Protein AF-A0A438JBM8-F1 (afdb_monomer_lite)

Foldseek 3Di:
DDDDDDDDDDDDDDDDDDDDDDDDPPPDPPPPPDPDDDDDDQPDPDPAADDLPCLVVLVVVLVVSCVVVVNVCQQVVVDDQDDQAPDPVRPHGDPVNVVVLVSFVVLVVVNVVRYDPVLVVQQPPDDGNNSSSVSSCCVRVVVVVVVVVVVPD

Structure (mmCIF, N/CA/C/O backbone):
data_AF-A0A438JBM8-F1
#
_entry.id   AF-A0A438JBM8-F1
#
loop_
_atom_site.group_PDB
_atom_site.id
_atom_site.type_symbol
_atom_site.label_atom_id
_atom_site.label_alt_id
_atom_site.label_comp_id
_atom_site.label_asym_id
_atom_site.label_entity_id
_atom_site.label_seq_id
_atom_site.pdbx_PDB_ins_code
_atom_site.Cartn_x
_atom_site.Cartn_y
_atom_site.Cartn_z
_atom_site.occupancy
_atom_site.B_iso_or_equiv
_atom_site.auth_seq_id
_atom_site.auth_comp_id
_atom_site.auth_asym_id
_atom_site.auth_atom_id
_atom_site.pdbx_PDB_model_num
ATOM 1 N N . MET A 1 1 ? 48.676 5.335 -90.643 1.00 38.16 1 MET A N 1
ATOM 2 C CA . MET A 1 1 ? 49.531 4.993 -89.487 1.00 38.16 1 MET A CA 1
ATOM 3 C C . MET A 1 1 ? 49.324 6.048 -88.421 1.00 38.16 1 MET A C 1
ATOM 5 O O . MET A 1 1 ? 49.230 7.220 -88.756 1.00 38.16 1 MET A O 1
ATOM 9 N N . ALA A 1 2 ? 49.139 5.588 -87.190 1.00 31.61 2 ALA A N 1
ATOM 10 C CA . ALA A 1 2 ? 48.822 6.372 -86.006 1.00 31.61 2 ALA A CA 1
ATOM 11 C C . ALA A 1 2 ? 50.000 7.246 -85.534 1.00 31.61 2 ALA A C 1
ATOM 13 O O . ALA A 1 2 ? 51.147 6.883 -85.776 1.00 31.61 2 ALA A O 1
ATOM 14 N N . SER A 1 3 ? 49.707 8.337 -84.813 1.00 33.50 3 SER A N 1
ATOM 15 C CA . SER A 1 3 ? 50.051 8.418 -83.381 1.00 33.50 3 SER A CA 1
ATOM 16 C C . SER A 1 3 ? 49.435 9.638 -82.674 1.00 33.50 3 SER A C 1
ATOM 18 O O . SER A 1 3 ? 49.688 10.782 -83.036 1.00 33.50 3 SER A O 1
ATOM 20 N N . PHE A 1 4 ? 48.637 9.323 -81.646 1.00 33.34 4 PHE A N 1
ATOM 21 C CA . PHE A 1 4 ? 48.339 10.082 -80.417 1.00 33.34 4 PHE A CA 1
ATOM 22 C C . PHE A 1 4 ? 49.662 10.406 -79.650 1.00 33.34 4 PHE A C 1
ATOM 24 O O . PHE A 1 4 ? 50.686 9.819 -79.981 1.00 33.34 4 PHE A O 1
ATOM 31 N N . ASN A 1 5 ? 49.790 11.265 -78.624 1.00 28.28 5 ASN A N 1
ATOM 32 C CA . ASN A 1 5 ? 48.940 11.503 -77.449 1.00 28.28 5 ASN A CA 1
ATOM 33 C C . ASN A 1 5 ? 49.500 12.683 -76.588 1.00 28.28 5 ASN A C 1
ATOM 35 O O . ASN A 1 5 ? 50.710 12.878 -76.611 1.00 28.28 5 ASN A O 1
ATOM 39 N N . GLU A 1 6 ? 48.625 13.378 -75.828 1.00 34.72 6 GLU A N 1
ATOM 40 C CA . GLU A 1 6 ? 48.706 13.773 -74.382 1.00 34.72 6 GLU A CA 1
ATOM 41 C C . GLU A 1 6 ? 50.007 14.362 -73.753 1.00 34.72 6 GLU A C 1
ATOM 43 O O . GLU A 1 6 ? 51.104 13.971 -74.109 1.00 34.72 6 GLU A O 1
ATOM 48 N N . THR A 1 7 ? 50.076 15.231 -72.726 1.00 33.81 7 THR A N 1
ATOM 49 C CA . THR A 1 7 ? 49.191 15.842 -71.698 1.00 33.81 7 THR A CA 1
ATOM 50 C C . THR A 1 7 ? 50.058 16.899 -70.962 1.00 33.81 7 THR A C 1
ATOM 52 O O . THR A 1 7 ? 51.245 16.654 -70.779 1.00 33.81 7 THR A O 1
ATOM 55 N N . SER A 1 8 ? 49.562 18.078 -70.544 1.00 31.97 8 SER A N 1
ATOM 56 C CA . SER A 1 8 ? 49.357 18.388 -69.107 1.00 31.97 8 SER A CA 1
ATOM 57 C C . SER A 1 8 ? 48.589 19.702 -68.843 1.00 31.97 8 SER A C 1
ATOM 59 O O . SER A 1 8 ? 48.976 20.766 -69.317 1.00 31.97 8 SER A O 1
ATOM 61 N N . LYS A 1 9 ? 47.534 19.571 -68.016 1.00 34.38 9 LYS A N 1
ATOM 62 C CA . LYS A 1 9 ? 46.688 20.555 -67.280 1.00 34.38 9 LYS A CA 1
ATOM 63 C C . LYS A 1 9 ? 47.503 21.624 -66.513 1.00 34.38 9 LYS A C 1
ATOM 65 O O . LYS A 1 9 ? 48.663 21.363 -66.232 1.00 34.38 9 LYS A O 1
ATOM 70 N N . SER A 1 10 ? 47.025 22.786 -66.036 1.00 35.84 10 SER A N 1
ATOM 71 C CA . SER A 1 10 ? 45.726 23.390 -65.610 1.00 35.84 10 SER A CA 1
ATOM 72 C C . SER A 1 10 ? 45.956 24.941 -65.478 1.00 35.84 10 SER A C 1
ATOM 74 O O . SER A 1 10 ? 47.095 25.327 -65.745 1.00 35.84 10 SER A O 1
ATOM 76 N N . PRO A 1 11 ? 45.044 25.856 -65.028 1.00 37.91 11 PRO A N 1
ATOM 77 C CA . PRO A 1 11 ? 43.798 25.674 -64.265 1.00 37.91 11 PRO A CA 1
ATOM 78 C C . PRO A 1 11 ? 42.537 26.362 -64.841 1.00 37.91 11 PRO A C 1
ATOM 80 O O . PRO A 1 11 ? 42.592 27.259 -65.678 1.00 37.91 11 PRO A O 1
ATOM 83 N N . SER A 1 12 ? 41.377 25.901 -64.366 1.00 33.25 12 SER A N 1
ATOM 84 C CA . SER A 1 12 ? 40.037 26.258 -64.845 1.00 33.25 12 SER A CA 1
ATOM 85 C C . SER A 1 12 ? 39.408 27.426 -64.080 1.00 33.25 12 SER A C 1
ATOM 87 O O . SER A 1 12 ? 39.610 27.593 -62.880 1.00 33.25 12 SER A O 1
ATOM 89 N N . ALA A 1 13 ? 38.623 28.208 -64.821 1.00 34.62 13 ALA A N 1
ATOM 90 C CA . ALA A 1 13 ? 37.932 29.419 -64.409 1.00 34.62 13 ALA A CA 1
ATOM 91 C C . ALA A 1 13 ? 36.792 29.180 -63.404 1.00 34.62 13 ALA A C 1
ATOM 93 O O . ALA A 1 13 ? 36.041 28.210 -63.496 1.00 34.62 13 ALA A O 1
ATOM 94 N N . SER A 1 14 ? 36.628 30.141 -62.495 1.00 35.69 14 SER A N 1
ATOM 95 C CA . SER A 1 14 ? 35.466 30.284 -61.623 1.00 35.69 14 SER A CA 1
ATOM 96 C C . SER A 1 14 ? 34.260 30.771 -62.428 1.00 35.69 14 SER A C 1
ATOM 98 O O . SER A 1 14 ? 34.310 31.819 -63.070 1.00 35.69 14 SER A O 1
ATOM 100 N N . THR A 1 15 ? 33.137 30.066 -62.352 1.00 37.03 15 THR A N 1
ATOM 101 C CA . THR A 1 15 ? 31.822 30.650 -62.638 1.00 37.03 15 THR A CA 1
ATOM 102 C C . THR A 1 15 ? 30.867 30.201 -61.545 1.00 37.03 15 THR A C 1
ATOM 104 O O . THR A 1 15 ? 30.677 29.012 -61.304 1.00 37.03 15 THR A O 1
ATOM 107 N N . VAL A 1 16 ? 30.340 31.195 -60.834 1.00 35.72 16 VAL A N 1
ATOM 108 C CA . VAL A 1 16 ? 29.355 31.071 -59.763 1.00 35.72 16 VAL A CA 1
ATOM 109 C C . VAL A 1 16 ? 28.088 30.450 -60.345 1.00 35.72 16 VAL A C 1
ATOM 111 O O . VAL A 1 16 ? 27.459 31.055 -61.208 1.00 35.72 16 VAL A O 1
ATOM 114 N N . ASN A 1 17 ? 27.713 29.261 -59.870 1.00 37.72 17 ASN A N 1
ATOM 115 C CA . ASN A 1 17 ? 26.400 28.685 -60.135 1.00 37.72 17 ASN A CA 1
ATOM 116 C C . ASN A 1 17 ? 25.571 28.760 -58.849 1.00 37.72 17 ASN A C 1
ATOM 118 O O . ASN A 1 17 ? 25.963 28.230 -57.808 1.00 37.72 17 ASN A O 1
ATOM 122 N N . VAL A 1 18 ? 24.458 29.484 -58.915 1.00 45.16 18 VAL A N 1
ATOM 123 C CA . VAL A 1 18 ? 23.532 29.696 -57.801 1.00 45.16 18 VAL A CA 1
ATOM 124 C C . VAL A 1 18 ? 22.686 28.432 -57.645 1.00 45.16 18 VAL A C 1
ATOM 126 O O . VAL A 1 18 ? 21.712 28.246 -58.368 1.00 45.16 18 VAL A O 1
ATOM 129 N N . GLN A 1 19 ? 23.052 27.564 -56.697 1.00 40.38 19 GLN A N 1
ATOM 130 C CA . GLN A 1 19 ? 22.214 26.447 -56.255 1.00 40.38 19 GLN A CA 1
ATOM 131 C C . GLN A 1 19 ? 21.771 26.673 -54.799 1.00 40.38 19 GLN A C 1
ATOM 133 O O . GLN A 1 19 ? 22.576 26.798 -53.880 1.00 40.38 19 GLN A O 1
ATOM 138 N N . ASN A 1 20 ? 20.455 26.745 -54.636 1.00 40.97 20 ASN A N 1
ATOM 139 C CA . ASN A 1 20 ? 19.670 26.908 -53.414 1.00 40.97 20 ASN A CA 1
ATOM 140 C C . ASN A 1 20 ? 19.990 25.837 -52.335 1.00 40.97 20 ASN A C 1
ATOM 142 O O . ASN A 1 20 ? 19.908 24.651 -52.662 1.00 40.97 20 ASN A O 1
ATOM 146 N N . PRO A 1 21 ? 20.281 26.172 -51.059 1.00 37.41 21 PRO A N 1
ATOM 147 C CA . PRO A 1 21 ? 20.456 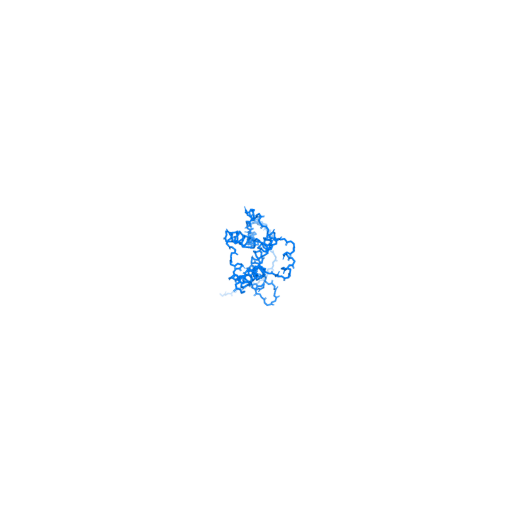25.169 -50.011 1.00 37.41 21 PRO A CA 1
ATOM 148 C C . PRO A 1 21 ? 19.210 25.068 -49.114 1.00 37.41 21 PRO A C 1
ATOM 150 O O . PRO A 1 21 ? 19.143 25.670 -48.048 1.00 37.41 21 PRO A O 1
ATOM 153 N N . LEU A 1 22 ? 18.231 24.251 -49.508 1.00 38.56 22 LEU A N 1
ATOM 154 C CA . LEU A 1 22 ? 17.212 23.724 -48.588 1.00 38.56 22 LEU A CA 1
ATOM 155 C C . LEU A 1 22 ? 17.121 22.209 -48.754 1.00 38.56 22 LEU A C 1
ATOM 157 O O . LEU A 1 22 ? 16.214 21.663 -49.372 1.00 38.56 22 LEU A O 1
ATOM 161 N N . SER A 1 23 ? 18.120 21.519 -48.218 1.00 48.94 23 SER A N 1
ATOM 162 C CA . SER A 1 23 ? 18.066 20.084 -47.932 1.00 48.94 23 SER A CA 1
ATOM 163 C C . SER A 1 23 ? 18.970 19.810 -46.734 1.00 48.94 23 SER A C 1
ATOM 165 O O . SER A 1 23 ? 20.006 19.163 -46.845 1.00 48.94 23 SER A O 1
ATOM 167 N N . GLN A 1 24 ? 18.608 20.375 -45.581 1.00 44.19 24 GLN A N 1
ATOM 168 C CA . GLN A 1 24 ? 19.094 19.864 -44.305 1.00 44.19 24 GLN A CA 1
ATOM 169 C C . GLN A 1 24 ? 18.095 18.812 -43.829 1.00 44.19 24 GLN A C 1
ATOM 171 O O . GLN A 1 24 ? 16.912 19.089 -43.650 1.00 44.19 24 GLN A O 1
ATOM 176 N N . SER A 1 25 ? 18.590 17.583 -43.709 1.00 43.59 25 SER A N 1
ATOM 177 C CA . SER A 1 25 ? 17.907 16.442 -43.112 1.00 43.59 25 SER A CA 1
ATOM 178 C C . SER A 1 25 ? 17.319 16.840 -41.759 1.00 43.59 25 SER A C 1
ATOM 180 O O . SER A 1 25 ? 18.068 17.120 -40.823 1.00 43.59 25 SER A O 1
ATOM 182 N N . ASN A 1 26 ? 15.990 16.854 -41.649 1.00 42.00 26 ASN A N 1
ATOM 183 C CA . ASN A 1 26 ? 15.293 16.957 -40.370 1.00 42.00 26 ASN A CA 1
ATOM 184 C C . ASN A 1 26 ? 15.525 15.665 -39.575 1.00 42.00 26 ASN A C 1
ATOM 186 O O . ASN A 1 26 ? 14.667 14.787 -39.529 1.00 42.00 26 ASN A O 1
ATOM 190 N N . ASN A 1 27 ? 16.686 15.547 -38.931 1.00 49.22 27 ASN A N 1
ATOM 191 C CA . ASN A 1 27 ? 16.883 14.594 -37.846 1.00 49.22 27 ASN A CA 1
ATOM 192 C C . ASN A 1 27 ? 16.209 15.174 -36.600 1.00 49.22 27 ASN A C 1
ATOM 194 O O . ASN A 1 27 ? 16.8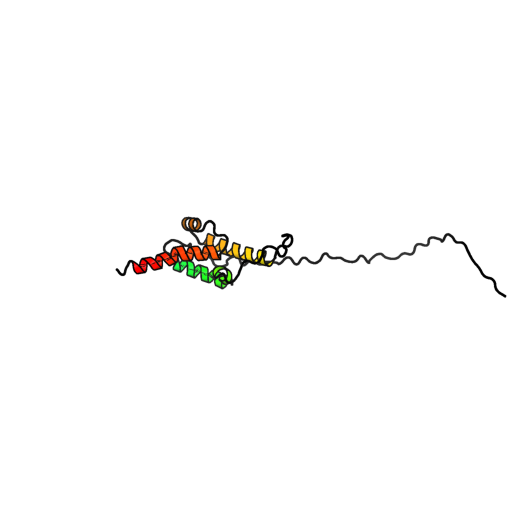62 15.746 -35.728 1.00 49.22 27 ASN A O 1
ATOM 198 N N . LEU A 1 28 ? 14.880 15.062 -36.541 1.00 54.72 28 LEU A N 1
ATOM 199 C CA . LEU A 1 28 ? 14.167 15.164 -35.274 1.00 54.72 28 LEU A CA 1
ATOM 200 C C . LEU A 1 28 ? 14.759 14.091 -34.341 1.00 54.72 28 LEU A C 1
ATOM 202 O O . LEU A 1 28 ? 14.885 12.940 -34.774 1.00 54.72 28 LEU A O 1
ATOM 206 N N . PRO A 1 29 ? 15.151 14.418 -33.094 1.00 62.88 29 PRO A N 1
ATOM 207 C CA . PRO A 1 29 ? 15.475 13.380 -32.123 1.00 62.88 29 PRO A CA 1
ATOM 208 C C . PRO A 1 29 ? 14.275 12.425 -32.020 1.00 62.88 29 PRO A C 1
ATOM 210 O O . PRO A 1 29 ? 13.136 12.880 -32.184 1.00 62.88 29 PRO A O 1
ATOM 213 N N . PRO A 1 30 ? 14.491 11.115 -31.782 1.00 59.41 30 PRO A N 1
ATOM 214 C CA . PRO A 1 30 ? 13.381 10.196 -31.587 1.00 59.41 30 PRO A CA 1
ATOM 215 C C . PRO A 1 30 ? 12.479 10.792 -30.512 1.00 59.41 30 PRO A C 1
ATOM 217 O O . PRO A 1 30 ? 12.961 11.191 -29.451 1.00 59.41 30 PRO A O 1
ATOM 220 N N . LEU A 1 31 ? 11.190 10.919 -30.829 1.00 54.03 31 LEU A N 1
ATOM 221 C CA . LEU A 1 31 ? 10.175 11.369 -29.893 1.00 54.03 31 LEU A CA 1
ATOM 222 C C . LEU A 1 31 ? 10.224 10.412 -28.702 1.00 54.03 31 LEU A C 1
ATOM 224 O O . LEU A 1 31 ? 9.675 9.310 -28.756 1.00 54.03 31 LEU A O 1
ATOM 228 N N . VAL A 1 32 ? 10.938 10.811 -27.649 1.00 57.66 32 VAL A N 1
ATOM 229 C CA . VAL A 1 32 ? 10.931 10.115 -26.371 1.00 57.66 32 VAL A CA 1
ATOM 230 C C . VAL A 1 32 ? 9.500 10.263 -25.897 1.00 57.66 32 VAL A C 1
ATOM 232 O O . VAL A 1 32 ? 9.091 11.327 -25.438 1.00 57.66 32 VAL A O 1
ATOM 235 N N . THR A 1 33 ? 8.698 9.234 -26.149 1.00 55.38 33 THR A N 1
ATOM 236 C CA . THR A 1 33 ? 7.295 9.221 -25.765 1.00 55.38 33 THR A CA 1
ATOM 237 C C . THR A 1 33 ? 7.325 9.035 -24.262 1.00 55.38 33 THR A C 1
ATOM 239 O O . THR A 1 33 ? 7.402 7.915 -23.764 1.00 55.38 33 THR A O 1
ATOM 242 N N . THR A 1 34 ? 7.422 10.141 -23.528 1.00 57.41 34 THR A N 1
ATOM 243 C CA . THR A 1 34 ? 7.328 10.110 -22.078 1.00 57.41 34 THR A CA 1
ATOM 244 C C . THR A 1 34 ? 5.937 9.571 -21.759 1.00 57.41 34 THR A C 1
ATOM 246 O O . THR A 1 34 ? 4.945 10.135 -22.227 1.00 57.41 34 THR A O 1
ATOM 249 N N . PRO A 1 35 ? 5.822 8.446 -21.035 1.00 58.62 35 PRO A N 1
ATOM 250 C CA . PRO A 1 35 ? 4.514 7.935 -20.672 1.00 58.62 35 PRO A CA 1
ATOM 251 C C . PRO A 1 35 ? 3.799 9.000 -19.834 1.00 58.62 35 PRO A C 1
ATOM 253 O O . PRO A 1 35 ? 4.242 9.370 -18.745 1.00 58.62 35 PRO A O 1
ATOM 256 N N . SER A 1 36 ? 2.713 9.543 -20.387 1.00 60.44 36 SER A N 1
ATOM 257 C CA . SER A 1 36 ? 1.823 10.450 -19.673 1.00 60.44 36 SER A CA 1
ATOM 258 C C . SER A 1 36 ? 0.997 9.617 -18.706 1.00 60.44 36 SER A C 1
ATOM 260 O O . SER A 1 36 ? 0.068 8.911 -19.098 1.00 60.44 36 SER A O 1
ATOM 262 N N . PHE A 1 37 ? 1.375 9.652 -17.433 1.00 58.88 37 PHE A N 1
ATOM 263 C CA . PHE A 1 37 ? 0.641 8.967 -16.381 1.00 58.88 37 PHE A CA 1
ATOM 264 C C . PHE A 1 37 ? -0.429 9.907 -15.830 1.00 58.88 37 PHE A C 1
ATOM 266 O O . PHE A 1 37 ? -0.124 10.857 -15.108 1.00 58.88 37 PHE A O 1
ATOM 273 N N . SER A 1 38 ? -1.685 9.638 -16.176 1.00 58.69 38 SER A N 1
ATOM 274 C CA . SER A 1 38 ? -2.831 10.303 -15.555 1.00 58.69 38 SER A CA 1
ATOM 275 C C . SER A 1 38 ? -3.164 9.565 -14.263 1.00 58.69 38 SER A C 1
ATOM 277 O O . SER A 1 38 ? -3.517 8.390 -14.299 1.00 58.69 38 SER A O 1
ATOM 279 N N . PHE A 1 39 ? -3.006 10.231 -13.119 1.00 56.84 39 PHE A N 1
ATOM 280 C CA . PHE A 1 39 ? -3.385 9.668 -11.823 1.00 56.84 39 PHE A CA 1
ATOM 281 C C . PHE A 1 39 ? -4.819 10.053 -11.514 1.00 56.84 39 PHE A C 1
ATOM 283 O O . PHE A 1 39 ? -5.139 11.240 -11.454 1.00 56.84 39 PHE A O 1
ATOM 290 N N . SER A 1 40 ? -5.655 9.060 -11.231 1.00 57.44 40 SER A N 1
ATOM 291 C CA . SER A 1 40 ? -6.856 9.306 -10.447 1.00 57.44 40 SER A CA 1
ATOM 292 C C . SER A 1 40 ? -6.410 9.621 -9.022 1.00 57.44 40 SER A C 1
ATOM 294 O O . SER A 1 40 ? -5.985 8.740 -8.275 1.00 57.44 40 SER A O 1
ATOM 296 N N . SER A 1 41 ? -6.465 10.898 -8.640 1.00 59.19 41 SER A N 1
ATOM 297 C CA . SER A 1 41 ? -6.565 11.267 -7.227 1.00 59.19 41 SER A CA 1
ATOM 298 C C . SER A 1 41 ? -7.705 10.460 -6.610 1.00 59.19 41 SER A C 1
ATOM 300 O O . SER A 1 41 ? -8.723 10.253 -7.266 1.00 59.19 41 SER A O 1
ATOM 302 N N . MET A 1 42 ? -7.533 9.968 -5.383 1.00 59.19 42 MET A N 1
ATOM 303 C CA . MET A 1 42 ? -8.532 9.123 -4.731 1.00 59.19 42 MET A CA 1
ATOM 304 C C . MET A 1 42 ? -9.858 9.900 -4.632 1.00 59.19 42 MET A C 1
ATOM 306 O O . MET A 1 42 ? -10.015 10.778 -3.790 1.00 59.19 42 MET A O 1
ATOM 310 N N . ASN A 1 43 ? -10.794 9.631 -5.546 1.00 57.19 43 ASN A N 1
ATOM 311 C CA . ASN A 1 43 ? -12.009 10.439 -5.728 1.00 57.19 43 ASN A CA 1
ATOM 312 C C . ASN A 1 43 ? -13.082 10.157 -4.662 1.00 57.19 43 ASN A C 1
ATOM 314 O O . ASN A 1 43 ? -14.170 10.724 -4.710 1.00 57.19 43 ASN A O 1
ATOM 318 N N . GLN A 1 44 ? -12.799 9.261 -3.715 1.00 62.41 44 GLN A N 1
ATOM 319 C CA . GLN A 1 44 ? -13.734 8.834 -2.683 1.00 62.41 44 GLN A CA 1
ATOM 320 C C . GLN A 1 44 ? -13.188 9.234 -1.312 1.00 62.41 44 GLN A C 1
ATOM 322 O O . GLN A 1 44 ? -12.218 8.627 -0.864 1.00 62.41 44 GLN A O 1
ATOM 327 N N . PRO A 1 45 ? -13.761 10.236 -0.624 1.00 57.28 45 PRO A N 1
ATOM 328 C CA . PRO A 1 45 ? -13.371 10.528 0.746 1.00 57.28 45 PRO A CA 1
ATOM 329 C C . PRO A 1 45 ? -13.757 9.337 1.628 1.00 57.28 45 PRO A C 1
ATOM 331 O O . PRO A 1 45 ? -14.915 9.147 1.990 1.00 57.28 45 PRO A O 1
ATOM 334 N N . LEU A 1 46 ? -12.773 8.510 1.954 1.00 62.50 46 LEU A N 1
ATOM 335 C CA . LEU A 1 46 ? -12.890 7.508 3.000 1.00 62.50 46 LEU A CA 1
ATOM 336 C C . LEU A 1 46 ? -12.834 8.239 4.346 1.00 62.50 46 LEU A C 1
ATOM 338 O O . LEU A 1 46 ? -11.888 8.969 4.635 1.00 62.50 46 LEU A O 1
ATOM 342 N N . ILE A 1 47 ? -13.888 8.090 5.145 1.00 68.69 47 ILE A N 1
ATOM 343 C CA . ILE A 1 47 ? -14.073 8.850 6.392 1.00 68.69 47 ILE A CA 1
ATOM 344 C C . ILE A 1 47 ? -13.458 8.111 7.590 1.00 68.69 47 ILE A C 1
ATOM 346 O O . ILE A 1 47 ? -13.090 8.732 8.585 1.00 68.69 47 ILE A O 1
ATOM 350 N N . VAL A 1 48 ? -13.323 6.785 7.506 1.00 77.81 48 VAL A N 1
ATOM 351 C CA . VAL A 1 48 ? -12.936 5.950 8.645 1.00 77.81 48 VAL A CA 1
ATOM 352 C C . VAL A 1 48 ? -11.428 5.724 8.647 1.00 77.81 48 VAL A C 1
ATOM 354 O O . VAL A 1 48 ? -10.885 5.063 7.764 1.00 77.81 48 VAL A O 1
ATOM 357 N N . LYS A 1 49 ? -10.751 6.249 9.668 1.00 85.94 49 LYS A N 1
ATOM 358 C CA . LYS A 1 49 ? -9.391 5.833 10.020 1.00 85.94 49 LYS A CA 1
ATOM 359 C C . LYS A 1 49 ? -9.456 4.558 10.850 1.00 85.94 49 LYS A C 1
ATOM 361 O O . LYS A 1 49 ? -10.318 4.444 11.719 1.00 85.94 49 LYS A O 1
ATOM 366 N N . LEU A 1 50 ? -8.561 3.617 10.574 1.00 85.44 50 LEU A N 1
ATOM 367 C CA . LEU A 1 50 ? -8.423 2.389 11.336 1.00 85.44 50 LEU A CA 1
ATOM 368 C C . LEU A 1 50 ? -8.113 2.739 12.783 1.00 85.44 50 LEU A C 1
ATOM 370 O O . LEU A 1 50 ? -7.147 3.456 13.034 1.00 85.44 50 LEU A O 1
ATOM 374 N N . ASP A 1 51 ? -8.914 2.204 13.691 1.00 83.06 51 ASP A N 1
ATOM 375 C CA . ASP A 1 51 ? -8.669 2.145 15.125 1.00 83.06 51 ASP A CA 1
ATOM 376 C C . ASP A 1 51 ? -8.726 0.676 15.588 1.00 83.06 51 ASP A C 1
ATOM 378 O O . ASP A 1 51 ? -8.977 -0.244 14.804 1.00 83.06 51 ASP A O 1
ATOM 382 N N . ASN A 1 52 ? -8.509 0.437 16.881 1.00 80.25 52 ASN A N 1
ATOM 383 C CA . ASN A 1 52 ? -8.485 -0.922 17.424 1.00 80.25 52 ASN A CA 1
ATOM 384 C C . ASN A 1 52 ? -9.856 -1.629 17.453 1.00 80.25 52 ASN A C 1
ATOM 386 O O . ASN A 1 52 ? -9.907 -2.829 17.715 1.00 80.25 52 ASN A O 1
ATOM 390 N N . GLY A 1 53 ? -10.961 -0.919 17.208 1.00 84.38 53 GLY A N 1
ATOM 391 C CA . GLY A 1 53 ? -12.326 -1.448 17.283 1.00 84.38 53 GLY A CA 1
ATOM 392 C C . GLY A 1 53 ? -13.054 -1.545 15.941 1.00 84.38 53 GLY A C 1
ATOM 393 O O . GLY A 1 53 ? -14.082 -2.219 15.862 1.00 84.38 53 GLY A O 1
ATOM 394 N N . ASN A 1 54 ? -12.554 -0.901 14.886 1.00 88.19 54 ASN A N 1
ATOM 395 C CA . ASN A 1 54 ? -13.289 -0.718 13.632 1.00 88.19 54 ASN A CA 1
ATOM 396 C C . ASN A 1 54 ? -12.694 -1.466 12.427 1.00 88.19 54 ASN A C 1
ATOM 398 O O . ASN A 1 54 ? -13.150 -1.271 11.296 1.00 88.19 54 ASN A O 1
ATOM 402 N N . TYR A 1 55 ? -11.721 -2.352 12.659 1.00 88.88 55 TYR A N 1
ATOM 403 C CA . TYR A 1 55 ? -10.930 -2.992 11.608 1.00 88.88 55 TYR A CA 1
ATOM 404 C C . TYR A 1 55 ? -11.752 -3.623 10.476 1.00 88.88 55 TYR A C 1
ATOM 406 O O . TYR A 1 55 ? -11.428 -3.423 9.308 1.00 88.88 55 TYR A O 1
ATOM 414 N N . LEU A 1 56 ? -12.839 -4.342 10.779 1.00 88.81 56 LEU A N 1
ATOM 415 C CA . LEU A 1 56 ? -13.672 -4.968 9.740 1.00 88.81 56 LEU A CA 1
ATOM 416 C C . LEU A 1 56 ? -14.358 -3.937 8.830 1.00 88.81 56 LEU A C 1
ATOM 418 O O . LEU A 1 56 ? -14.429 -4.138 7.616 1.00 88.81 56 LEU A O 1
ATOM 422 N N . ILE A 1 57 ? -14.832 -2.828 9.406 1.00 88.94 57 ILE A N 1
ATOM 423 C CA . ILE A 1 57 ? -15.476 -1.736 8.666 1.00 88.94 57 ILE A CA 1
ATOM 424 C C . ILE A 1 57 ? -14.429 -1.013 7.822 1.00 88.94 57 ILE A C 1
ATOM 426 O O . ILE A 1 57 ? -14.623 -0.848 6.617 1.00 88.94 57 ILE A O 1
ATOM 430 N N . TRP A 1 58 ? -13.304 -0.640 8.438 1.00 91.25 58 TRP A N 1
ATOM 431 C CA . TRP A 1 58 ? -12.177 -0.006 7.759 1.00 91.25 58 TRP A CA 1
ATOM 432 C C . TRP A 1 58 ? -11.692 -0.845 6.572 1.00 91.25 58 TRP A C 1
ATOM 434 O O . TRP A 1 58 ? -11.590 -0.343 5.452 1.00 91.25 58 TRP A O 1
ATOM 444 N N . LYS A 1 59 ? -11.477 -2.147 6.790 1.00 89.81 59 LYS A N 1
ATOM 445 C CA . LYS A 1 59 ? -11.007 -3.077 5.761 1.00 89.81 59 LYS A CA 1
ATOM 446 C C . LYS A 1 59 ? -11.982 -3.152 4.596 1.00 89.81 59 LYS A C 1
ATOM 448 O O . LYS A 1 59 ? -11.547 -3.111 3.450 1.00 89.81 59 LYS A O 1
ATOM 453 N N . ASN A 1 60 ? -13.283 -3.267 4.871 1.00 89.62 60 ASN A N 1
ATOM 454 C CA . ASN A 1 60 ? -14.296 -3.336 3.821 1.00 89.62 60 ASN A CA 1
ATOM 455 C C . ASN A 1 60 ? -14.324 -2.050 2.981 1.00 89.62 60 ASN A C 1
ATOM 457 O O . ASN A 1 60 ? -14.311 -2.122 1.753 1.00 89.62 60 ASN A O 1
ATOM 461 N N . GLN A 1 61 ? -14.294 -0.882 3.629 1.00 89.62 61 GLN A N 1
ATOM 462 C CA . GLN A 1 61 ? -14.293 0.399 2.924 1.00 89.62 61 GLN A CA 1
ATOM 463 C C . GLN A 1 61 ? -13.039 0.583 2.064 1.00 89.62 61 GLN A C 1
ATOM 465 O O . GLN A 1 61 ? -13.149 0.934 0.889 1.00 89.62 61 GLN A O 1
ATOM 470 N N . LEU A 1 62 ? -11.856 0.305 2.618 1.00 89.00 62 LEU A N 1
ATOM 471 C CA . LEU A 1 62 ? -10.608 0.437 1.876 1.00 89.00 62 LEU A CA 1
ATOM 472 C C . LEU A 1 62 ? -10.526 -0.567 0.719 1.00 89.00 62 LEU A C 1
ATOM 474 O O . LEU A 1 62 ? -10.089 -0.207 -0.371 1.00 89.00 62 LEU A O 1
ATOM 478 N N . LEU A 1 63 ? -11.008 -1.797 0.915 1.00 90.31 63 LEU A N 1
ATOM 479 C CA . LEU A 1 63 ? -11.059 -2.800 -0.145 1.00 90.31 63 LEU A CA 1
ATOM 480 C C . LEU A 1 63 ? -11.942 -2.349 -1.318 1.00 90.31 63 LEU A C 1
ATOM 482 O O . LEU A 1 63 ? -11.535 -2.505 -2.465 1.00 90.31 63 LEU A O 1
ATOM 486 N N . ASN A 1 64 ? -13.098 -1.729 -1.051 1.00 88.69 64 ASN A N 1
ATOM 487 C CA . ASN A 1 64 ? -13.956 -1.182 -2.108 1.00 88.69 64 ASN A CA 1
ATOM 488 C C . ASN A 1 64 ? -13.236 -0.103 -2.928 1.00 88.69 64 ASN A C 1
ATOM 490 O O . ASN A 1 64 ? -13.346 -0.097 -4.151 1.00 88.69 64 ASN A O 1
ATOM 494 N N . VAL A 1 65 ? -12.469 0.777 -2.275 1.00 87.50 65 VAL A N 1
ATOM 495 C CA . VAL A 1 65 ? -11.672 1.797 -2.975 1.00 87.50 65 VAL A CA 1
ATOM 496 C C . VAL A 1 65 ? -10.577 1.160 -3.822 1.00 87.50 65 VAL A C 1
ATOM 498 O O . VAL A 1 65 ? -10.397 1.552 -4.972 1.00 87.50 65 VAL A O 1
ATOM 501 N N . ILE A 1 66 ? -9.864 0.172 -3.285 1.00 89.62 66 ILE A N 1
ATOM 502 C CA . ILE A 1 66 ? -8.787 -0.521 -4.002 1.00 89.62 66 ILE A CA 1
ATOM 503 C C . ILE A 1 66 ? -9.334 -1.244 -5.241 1.00 89.62 66 ILE A C 1
ATOM 505 O O . ILE A 1 66 ? -8.798 -1.056 -6.332 1.00 89.62 66 ILE A O 1
ATOM 509 N N . ILE A 1 67 ? -10.427 -2.000 -5.095 1.00 89.88 67 ILE A N 1
ATOM 510 C CA . ILE A 1 67 ? -11.072 -2.722 -6.204 1.00 89.88 67 ILE A CA 1
ATOM 511 C C . ILE A 1 67 ? -11.623 -1.740 -7.245 1.00 89.88 67 ILE A C 1
ATOM 513 O O . ILE A 1 67 ? -11.425 -1.941 -8.438 1.00 89.88 67 ILE A O 1
ATOM 517 N N . ALA A 1 68 ? -12.261 -0.644 -6.820 1.00 87.75 68 ALA A N 1
ATOM 518 C CA . ALA A 1 68 ? -12.788 0.368 -7.740 1.00 87.75 68 ALA A CA 1
ATOM 519 C C . ALA A 1 68 ? -11.698 1.074 -8.569 1.00 87.75 68 ALA A C 1
ATOM 521 O O . ALA A 1 68 ? -12.015 1.694 -9.582 1.00 87.75 68 ALA A O 1
ATOM 522 N N . ASN A 1 69 ? -10.435 1.003 -8.138 1.00 87.44 69 ASN A N 1
ATOM 523 C CA . ASN A 1 69 ? -9.282 1.530 -8.868 1.00 87.44 69 ASN A CA 1
ATOM 524 C C . ASN A 1 69 ? -8.450 0.429 -9.554 1.00 87.44 69 ASN A C 1
ATOM 526 O O . ASN A 1 69 ? -7.387 0.750 -10.075 1.00 87.44 69 ASN A O 1
ATOM 530 N N . GLU A 1 70 ? -8.910 -0.830 -9.563 1.00 89.62 70 GLU A N 1
ATOM 531 C CA . GLU A 1 70 ? -8.212 -1.979 -10.172 1.00 89.62 70 GLU A CA 1
ATOM 532 C C . GLU A 1 70 ? -6.804 -2.218 -9.589 1.00 89.62 70 GLU A C 1
ATOM 534 O O . GLU A 1 70 ? -5.845 -2.504 -10.305 1.00 89.62 70 GLU A O 1
ATOM 539 N N . LEU A 1 71 ? -6.663 -2.050 -8.269 1.00 90.81 71 LEU A N 1
ATOM 540 C CA . LEU A 1 71 ? -5.389 -2.174 -7.547 1.00 90.81 71 LEU A CA 1
ATOM 541 C C . LEU A 1 71 ? -5.366 -3.343 -6.548 1.00 90.81 71 LEU A C 1
ATOM 543 O O . LEU A 1 71 ? -4.496 -3.414 -5.675 1.00 90.81 71 LEU A O 1
ATOM 547 N N . ASP A 1 72 ? -6.339 -4.250 -6.623 1.00 91.56 72 ASP A N 1
ATOM 548 C CA . ASP A 1 72 ? -6.460 -5.397 -5.720 1.00 91.56 72 ASP A CA 1
ATOM 549 C C . ASP A 1 72 ? -5.329 -6.426 -5.902 1.00 91.56 72 ASP A C 1
ATOM 551 O O . ASP A 1 72 ? -4.946 -7.118 -4.954 1.00 91.56 72 ASP A O 1
ATOM 555 N N . ASP A 1 73 ? -4.697 -6.448 -7.073 1.00 91.75 73 ASP A N 1
ATOM 556 C CA . ASP A 1 73 ? -3.524 -7.266 -7.383 1.00 91.75 73 ASP A CA 1
ATOM 557 C C . ASP A 1 73 ? -2.279 -6.907 -6.542 1.00 91.75 73 ASP A C 1
ATOM 559 O O . ASP A 1 73 ? -1.459 -7.787 -6.250 1.00 91.75 73 ASP A O 1
ATOM 563 N N . PHE A 1 74 ? -2.154 -5.652 -6.095 1.00 91.31 74 PHE A N 1
ATOM 564 C CA . PHE A 1 74 ? -1.076 -5.194 -5.209 1.00 91.31 74 PHE A CA 1
ATOM 565 C C . PHE A 1 74 ? -1.246 -5.657 -3.761 1.00 91.31 74 PHE A C 1
ATOM 567 O O . PHE A 1 74 ? -0.246 -5.948 -3.107 1.00 91.31 74 PHE A O 1
ATOM 574 N N . ILE A 1 75 ? -2.476 -5.723 -3.241 1.00 90.31 75 ILE A N 1
ATOM 575 C CA . ILE A 1 75 ? -2.731 -6.225 -1.877 1.00 90.31 75 ILE A CA 1
ATOM 576 C C . ILE A 1 75 ? -2.822 -7.751 -1.834 1.00 90.31 75 ILE A C 1
ATOM 578 O O . ILE A 1 75 ? -2.466 -8.352 -0.822 1.00 90.31 75 ILE A O 1
ATOM 582 N N . GLY A 1 76 ? -3.269 -8.380 -2.925 1.00 86.69 76 GLY A N 1
ATOM 583 C CA . GLY A 1 76 ? -3.301 -9.835 -3.071 1.00 86.69 76 GLY A CA 1
ATOM 584 C C . GLY A 1 76 ? -1.925 -10.450 -3.339 1.00 86.69 76 GLY A C 1
ATOM 585 O O . GLY A 1 76 ? -1.756 -11.655 -3.182 1.00 86.69 76 GLY A O 1
ATOM 586 N N . GLY A 1 77 ? -0.937 -9.641 -3.735 1.00 85.56 77 GLY A N 1
ATOM 587 C CA . GLY A 1 77 ? 0.411 -10.106 -4.075 1.00 85.56 77 GLY A CA 1
ATOM 588 C C . GLY A 1 77 ? 0.513 -10.775 -5.450 1.00 85.56 77 GLY A C 1
ATOM 589 O O . GLY A 1 77 ? 1.591 -11.226 -5.829 1.00 85.56 77 GLY A O 1
ATOM 590 N N . SER A 1 78 ? -0.578 -10.805 -6.221 1.00 89.44 78 SER A N 1
ATOM 591 C CA . SER A 1 78 ? -0.596 -11.312 -7.598 1.00 89.44 78 SER A CA 1
ATOM 592 C C . SER A 1 78 ? 0.334 -10.507 -8.510 1.00 89.44 78 SER A C 1
ATOM 594 O O . SER A 1 78 ? 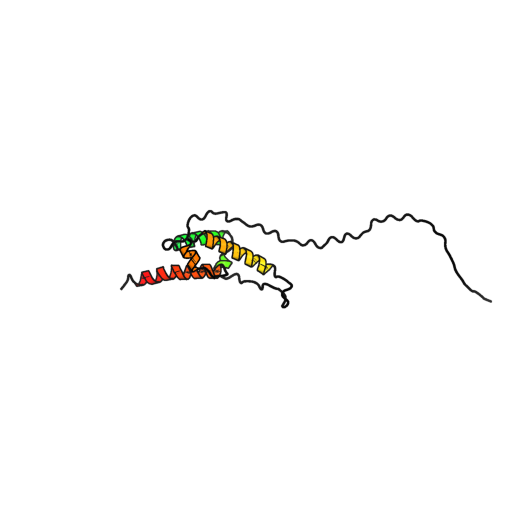0.926 -11.056 -9.440 1.00 89.44 78 SER A O 1
ATOM 596 N N . ARG A 1 79 ? 0.508 -9.209 -8.228 1.00 87.94 79 ARG A N 1
ATOM 597 C CA . ARG A 1 79 ? 1.425 -8.336 -8.962 1.00 87.94 79 ARG A CA 1
ATOM 598 C C . ARG A 1 79 ? 2.802 -8.279 -8.298 1.00 87.94 79 ARG A C 1
ATOM 600 O O . ARG A 1 79 ? 3.064 -7.464 -7.412 1.00 87.94 79 ARG A O 1
ATOM 607 N N . SER A 1 80 ? 3.704 -9.125 -8.785 1.00 90.00 80 SER A N 1
ATOM 608 C CA . SER A 1 80 ? 5.096 -9.182 -8.325 1.00 90.00 80 SER A CA 1
ATOM 609 C C . SER A 1 80 ? 5.901 -7.941 -8.729 1.00 90.00 80 SER A C 1
ATOM 611 O O . SER A 1 80 ? 5.668 -7.360 -9.787 1.00 90.00 80 SER A O 1
ATOM 613 N N . CYS A 1 81 ? 6.864 -7.550 -7.888 1.00 92.75 81 CYS A N 1
ATOM 614 C CA . CYS A 1 81 ? 7.794 -6.455 -8.170 1.00 92.75 81 CYS A CA 1
ATOM 615 C C . CYS A 1 81 ? 8.704 -6.820 -9.361 1.00 92.75 81 CYS A C 1
ATOM 617 O O . CYS A 1 81 ? 9.445 -7.804 -9.263 1.00 92.75 81 CYS A O 1
ATOM 619 N N . PRO A 1 82 ? 8.677 -6.063 -10.475 1.00 93.88 82 PRO A N 1
ATOM 620 C CA . PRO A 1 82 ? 9.579 -6.295 -11.597 1.00 93.88 82 PRO A CA 1
ATOM 621 C C . PRO A 1 82 ? 11.042 -6.008 -11.217 1.00 93.88 82 PRO A C 1
ATOM 623 O O . PRO A 1 82 ? 11.295 -5.201 -10.320 1.00 93.88 82 PRO A O 1
ATOM 626 N N . PRO A 1 83 ? 12.030 -6.586 -11.923 1.00 94.88 83 PRO A N 1
ATOM 627 C CA . PRO A 1 83 ? 13.431 -6.212 -11.749 1.00 94.88 83 PRO A CA 1
ATOM 628 C C . PRO A 1 83 ? 13.628 -4.715 -11.992 1.00 94.88 83 PRO A C 1
ATOM 630 O O . PRO A 1 83 ? 13.115 -4.183 -12.975 1.00 94.88 83 PRO A O 1
ATOM 633 N N . GLN A 1 84 ? 14.384 -4.043 -11.121 1.00 93.69 84 GLN A N 1
ATOM 634 C CA . GLN A 1 84 ? 14.634 -2.601 -11.223 1.00 93.69 84 GLN A CA 1
ATOM 635 C C . GLN A 1 84 ? 15.442 -2.222 -12.469 1.00 93.69 84 GLN A C 1
ATOM 637 O O . GLN A 1 84 ? 15.211 -1.166 -13.059 1.00 93.69 84 GLN A O 1
ATOM 642 N N . PHE A 1 85 ? 16.374 -3.083 -12.870 1.00 95.69 85 PHE A N 1
ATOM 643 C CA . PHE A 1 85 ? 17.245 -2.884 -14.020 1.00 95.69 85 PHE A CA 1
ATOM 644 C C . PHE A 1 85 ? 17.095 -4.047 -14.998 1.00 95.69 85 PHE A C 1
ATOM 646 O O . PHE A 1 85 ? 16.873 -5.186 -14.582 1.00 95.69 85 PHE A O 1
ATOM 653 N N . LEU A 1 86 ? 17.198 -3.749 -16.291 1.00 93.19 86 LEU A N 1
ATOM 654 C CA . LEU A 1 86 ? 17.143 -4.741 -17.370 1.00 93.19 86 LEU A CA 1
ATOM 655 C C . LEU A 1 86 ? 18.515 -5.365 -17.656 1.00 93.19 86 LEU A C 1
ATOM 657 O O . LEU A 1 86 ? 18.600 -6.406 -18.303 1.00 93.19 86 LEU A O 1
ATOM 661 N N . ASP A 1 87 ? 19.583 -4.732 -17.178 1.00 92.62 87 ASP A N 1
ATOM 662 C CA . ASP A 1 87 ? 20.968 -5.132 -17.371 1.00 92.62 87 ASP A CA 1
ATOM 663 C C . ASP A 1 87 ? 21.682 -5.383 -16.034 1.00 92.62 87 ASP A C 1
ATOM 665 O O . ASP A 1 87 ? 21.333 -4.834 -14.987 1.00 92.62 87 ASP A O 1
ATOM 669 N N . LEU A 1 88 ? 22.734 -6.206 -16.069 1.00 91.75 88 LEU A N 1
ATOM 670 C CA . LEU A 1 88 ? 23.542 -6.510 -14.881 1.00 91.75 88 LEU A CA 1
ATOM 671 C C . LEU A 1 88 ? 24.381 -5.307 -14.427 1.00 91.75 88 LEU A C 1
ATOM 673 O O . LEU A 1 88 ? 24.748 -5.218 -13.258 1.00 91.75 88 LEU A O 1
ATOM 677 N N . GLN A 1 89 ? 24.685 -4.387 -15.346 1.00 93.06 89 GLN A N 1
ATOM 678 C CA . GLN A 1 89 ? 25.455 -3.170 -15.091 1.00 93.06 89 GLN A CA 1
ATOM 679 C C . GLN A 1 89 ? 24.598 -2.028 -14.515 1.00 93.06 89 GLN A C 1
ATOM 681 O O . GLN A 1 89 ? 25.141 -0.961 -14.215 1.00 93.06 89 GLN A O 1
ATOM 686 N N . GLN A 1 90 ? 23.289 -2.254 -14.330 1.00 92.69 90 GLN A N 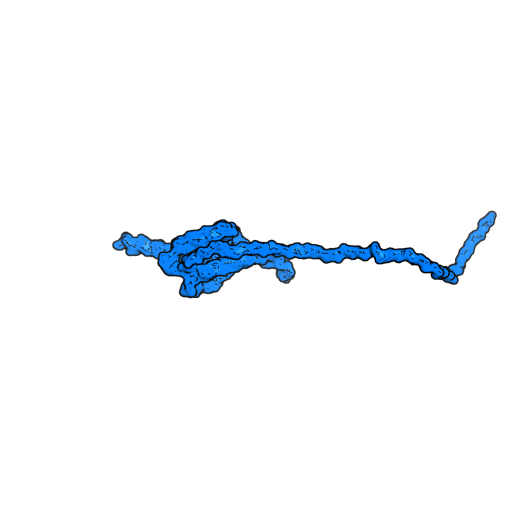1
ATOM 687 C CA . GLN A 1 90 ? 22.334 -1.305 -13.751 1.00 92.69 90 GLN A CA 1
ATOM 688 C C . GLN A 1 90 ? 22.276 0.047 -14.482 1.00 92.69 90 GLN A C 1
ATOM 690 O O . GLN A 1 90 ? 22.007 1.086 -13.879 1.00 92.69 90 GLN A O 1
ATOM 695 N N . GLN A 1 91 ? 22.551 0.054 -15.784 1.00 91.06 91 GLN A N 1
ATOM 696 C CA . GLN A 1 91 ? 22.516 1.257 -16.615 1.00 91.06 91 GLN A CA 1
ATOM 697 C C . GLN A 1 91 ? 21.133 1.489 -17.229 1.00 91.06 91 GLN A C 1
ATOM 699 O O . GLN A 1 91 ? 20.803 2.616 -17.603 1.00 91.06 91 GLN A O 1
ATOM 704 N N . ILE A 1 92 ? 20.314 0.441 -17.338 1.00 93.62 92 ILE A N 1
ATOM 705 C CA . ILE A 1 92 ? 19.020 0.478 -18.012 1.00 93.62 92 ILE A CA 1
ATOM 706 C C . ILE A 1 92 ? 17.922 0.194 -16.990 1.00 93.62 92 ILE A C 1
ATOM 708 O O . ILE A 1 92 ? 17.676 -0.949 -16.609 1.00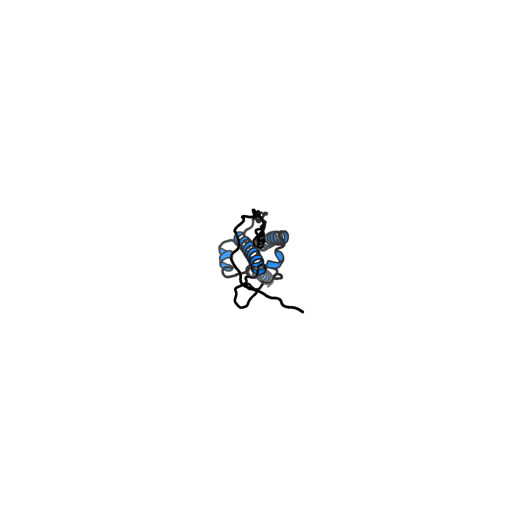 93.62 92 ILE A O 1
ATOM 712 N N . ILE A 1 93 ? 17.233 1.249 -16.553 1.00 94.44 93 ILE A N 1
ATOM 713 C CA . ILE A 1 93 ? 16.091 1.135 -15.639 1.00 94.44 93 ILE A CA 1
ATOM 714 C C . ILE A 1 93 ? 14.912 0.474 -16.359 1.00 94.44 93 ILE A C 1
ATOM 716 O O . ILE A 1 93 ? 14.544 0.865 -17.469 1.00 94.44 93 ILE A O 1
ATOM 720 N N . ASN A 1 94 ? 14.274 -0.484 -15.693 1.00 94.25 94 ASN A N 1
ATOM 721 C CA . ASN A 1 94 ? 13.031 -1.077 -16.159 1.00 94.25 94 ASN A CA 1
ATOM 722 C C . ASN A 1 94 ? 11.853 -0.112 -15.927 1.00 94.25 94 ASN A C 1
ATOM 724 O O . ASN A 1 94 ? 11.529 0.239 -14.789 1.00 94.25 94 ASN A O 1
ATOM 728 N N . LEU A 1 95 ? 11.170 0.290 -17.001 1.00 93.62 95 LEU A N 1
ATOM 729 C CA . LEU A 1 95 ? 9.986 1.147 -16.898 1.00 93.62 95 LEU A CA 1
ATOM 730 C C . LEU A 1 95 ? 8.846 0.468 -16.128 1.00 93.62 95 LEU A C 1
ATOM 732 O O . LEU A 1 95 ? 8.122 1.150 -15.404 1.00 93.62 95 LEU A O 1
ATOM 736 N N . GLU A 1 96 ? 8.703 -0.854 -16.224 1.00 92.56 96 GLU A N 1
ATOM 737 C CA . GLU A 1 96 ? 7.672 -1.591 -15.487 1.00 92.56 96 GLU A CA 1
ATOM 738 C C . GLU A 1 96 ? 7.891 -1.505 -13.977 1.00 92.56 96 GLU A C 1
ATOM 740 O O . GLU A 1 96 ? 6.930 -1.340 -13.228 1.00 92.56 96 GLU A O 1
ATOM 745 N N . TYR A 1 97 ? 9.152 -1.530 -13.528 1.00 94.00 97 TYR A N 1
ATOM 746 C CA . TYR A 1 97 ? 9.488 -1.313 -12.122 1.00 94.00 97 TYR A CA 1
ATOM 747 C C . TYR A 1 97 ? 9.071 0.084 -11.658 1.00 94.00 97 TYR A C 1
ATOM 749 O O . TYR A 1 97 ? 8.485 0.223 -10.588 1.00 94.00 97 TYR A O 1
ATOM 757 N N . LEU A 1 98 ? 9.313 1.126 -12.462 1.00 93.25 98 LEU A N 1
ATOM 758 C CA . LEU A 1 98 ? 8.902 2.491 -12.112 1.00 93.25 98 LEU A CA 1
ATOM 759 C C . LEU A 1 98 ? 7.379 2.616 -11.998 1.00 93.25 98 LEU A C 1
ATOM 761 O O . LEU A 1 98 ? 6.880 3.250 -11.066 1.00 93.25 98 LEU A O 1
ATOM 765 N N . VAL A 1 99 ? 6.644 1.997 -12.925 1.00 91.44 99 VAL A N 1
ATOM 766 C CA . VAL A 1 99 ? 5.176 1.959 -12.896 1.00 91.44 99 VAL A CA 1
ATOM 767 C C . VAL A 1 99 ? 4.689 1.217 -11.656 1.00 91.44 99 VAL A C 1
ATOM 769 O O . VAL A 1 99 ? 3.880 1.755 -10.897 1.00 91.44 99 VAL A O 1
ATOM 772 N N . TRP A 1 100 ? 5.216 0.016 -11.415 1.00 94.19 100 TRP A N 1
ATOM 773 C CA . TRP A 1 100 ? 4.888 -0.787 -10.242 1.00 94.19 100 TRP A CA 1
ATOM 774 C C . TRP A 1 100 ? 5.151 -0.015 -8.949 1.00 94.19 100 TRP A C 1
ATOM 776 O O . TRP A 1 100 ? 4.262 0.111 -8.107 1.00 94.19 100 TRP A O 1
ATOM 786 N N . GLN A 1 101 ? 6.337 0.582 -8.825 1.00 93.81 101 GLN A N 1
ATOM 787 C CA . GLN A 1 101 ? 6.750 1.314 -7.634 1.00 93.81 101 GLN A CA 1
ATOM 788 C C . GLN A 1 101 ? 5.856 2.524 -7.384 1.00 93.81 101 GLN A C 1
ATOM 790 O O . GLN A 1 101 ? 5.562 2.852 -6.235 1.00 93.81 101 GLN A O 1
ATOM 795 N N . ARG A 1 102 ? 5.380 3.182 -8.442 1.00 91.12 102 ARG A N 1
ATOM 796 C CA . ARG A 1 102 ? 4.496 4.337 -8.310 1.00 91.12 102 ARG A CA 1
ATOM 797 C C . ARG A 1 102 ? 3.115 3.956 -7.780 1.00 91.12 102 ARG A C 1
ATOM 799 O O . ARG A 1 102 ? 2.637 4.620 -6.864 1.00 91.12 102 ARG A O 1
ATOM 806 N N . TYR A 1 103 ? 2.512 2.881 -8.286 1.00 91.94 103 TYR A N 1
ATOM 807 C CA . TYR A 1 103 ? 1.249 2.356 -7.749 1.00 91.94 103 TYR A CA 1
ATOM 808 C C . TYR A 1 103 ? 1.408 1.801 -6.331 1.00 91.94 103 TYR A C 1
ATOM 810 O O . TYR A 1 103 ? 0.589 2.099 -5.465 1.00 91.94 103 TYR A O 1
ATOM 818 N N . ASN A 1 104 ? 2.503 1.086 -6.062 1.00 92.81 104 ASN A N 1
ATOM 819 C CA . ASN A 1 104 ? 2.830 0.622 -4.718 1.00 92.81 104 ASN A CA 1
ATOM 820 C C . ASN A 1 104 ? 2.920 1.804 -3.735 1.00 92.81 104 ASN A C 1
ATOM 822 O O . ASN A 1 104 ? 2.292 1.789 -2.682 1.00 92.81 104 ASN A O 1
ATOM 826 N N . ARG A 1 105 ? 3.632 2.883 -4.086 1.00 92.00 105 ARG A N 1
ATOM 827 C CA . ARG A 1 105 ? 3.718 4.080 -3.231 1.00 92.00 105 ARG A CA 1
ATOM 828 C C . ARG A 1 105 ? 2.386 4.818 -3.095 1.00 92.00 105 ARG A C 1
ATOM 830 O O . ARG A 1 105 ? 2.107 5.336 -2.016 1.00 92.00 105 ARG A O 1
ATOM 837 N N . LEU A 1 106 ? 1.563 4.843 -4.144 1.00 91.00 106 LEU A N 1
ATOM 838 C CA . LEU A 1 106 ? 0.217 5.414 -4.088 1.00 91.00 106 LEU A CA 1
ATOM 839 C C . LEU A 1 106 ? -0.653 4.669 -3.067 1.00 91.00 106 LEU A C 1
ATOM 841 O O . LEU A 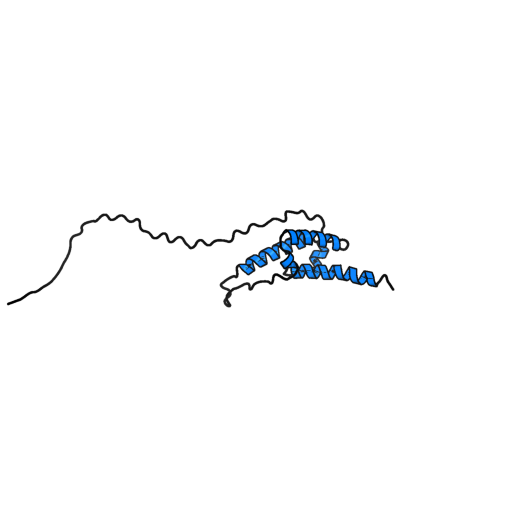1 106 ? -1.205 5.299 -2.170 1.00 91.00 106 LEU A O 1
ATOM 845 N N . LEU A 1 107 ? -0.710 3.341 -3.140 1.00 91.56 107 LEU A N 1
ATOM 846 C CA . LEU A 1 107 ? -1.480 2.533 -2.193 1.00 91.56 107 LEU A CA 1
ATOM 847 C C . LEU A 1 107 ? -0.946 2.632 -0.766 1.00 91.56 107 LEU A C 1
ATOM 849 O O . LEU A 1 107 ? -1.735 2.756 0.168 1.00 91.56 107 LEU A O 1
ATOM 853 N N . MET A 1 108 ? 0.378 2.647 -0.581 1.00 92.12 108 MET A N 1
ATOM 854 C CA . MET A 1 108 ? 0.964 2.916 0.735 1.00 92.12 108 MET A CA 1
ATOM 855 C C . MET A 1 108 ? 0.503 4.272 1.275 1.00 92.12 108 MET A C 1
ATOM 857 O O . MET A 1 108 ? 0.135 4.362 2.441 1.00 92.12 108 MET A O 1
ATOM 861 N N . SER A 1 109 ? 0.467 5.320 0.443 1.00 89.62 109 SER A N 1
ATOM 862 C CA . SER A 1 109 ? -0.014 6.637 0.878 1.00 89.62 109 SER A CA 1
ATOM 863 C C . SER A 1 109 ? -1.481 6.612 1.317 1.00 89.62 109 SER A C 1
ATOM 865 O O . SER A 1 109 ? -1.825 7.253 2.308 1.00 89.62 109 SER A O 1
ATOM 867 N N . TRP A 1 110 ? -2.326 5.830 0.636 1.00 88.44 110 TRP A N 1
ATOM 868 C CA . TRP A 1 110 ? -3.721 5.634 1.031 1.00 88.44 110 TRP A CA 1
ATOM 869 C C . TRP A 1 110 ? -3.802 4.899 2.358 1.00 88.44 110 TRP A C 1
ATOM 871 O O . TRP A 1 110 ? -4.471 5.378 3.265 1.00 88.44 110 TRP A O 1
ATOM 881 N N . LEU A 1 111 ? -3.063 3.797 2.509 1.00 90.31 111 LEU A N 1
ATOM 882 C CA . LEU A 1 111 ? -2.981 3.069 3.771 1.00 90.31 111 LEU A CA 1
ATOM 883 C C . LEU A 1 111 ? -2.612 4.019 4.910 1.00 90.31 111 LEU A C 1
ATOM 885 O O . LEU A 1 111 ? -3.414 4.172 5.818 1.00 90.31 111 LEU A O 1
ATOM 889 N N . TYR A 1 112 ? -1.495 4.746 4.824 1.00 88.62 112 TYR A N 1
ATOM 890 C CA . TYR A 1 112 ? -1.093 5.695 5.870 1.00 88.62 112 TYR A CA 1
ATOM 891 C C . TYR A 1 112 ? -2.137 6.790 6.145 1.00 88.62 112 TYR A C 1
ATOM 893 O O . TYR A 1 112 ? -2.340 7.158 7.300 1.00 88.62 112 TYR A O 1
ATOM 901 N N . ALA A 1 113 ? -2.844 7.287 5.125 1.00 86.75 113 ALA A N 1
ATOM 902 C CA . ALA A 1 113 ? -3.901 8.282 5.315 1.00 86.75 113 ALA A CA 1
ATOM 903 C C . ALA A 1 113 ? -5.088 7.751 6.144 1.00 86.75 113 ALA A C 1
ATOM 905 O O . ALA A 1 113 ? -5.745 8.531 6.844 1.00 86.75 113 ALA A O 1
ATOM 906 N N . PHE A 1 114 ? -5.336 6.437 6.104 1.00 87.00 114 PHE A N 1
ATOM 907 C CA . PHE A 1 114 ? -6.416 5.769 6.836 1.00 87.00 114 PHE A CA 1
ATOM 908 C C . PHE A 1 114 ? -5.975 5.094 8.126 1.00 87.00 114 PHE A C 1
ATOM 910 O O . PHE A 1 114 ? -6.716 4.259 8.632 1.00 87.00 114 PHE A O 1
ATOM 917 N N . LEU A 1 115 ? -4.817 5.436 8.679 1.00 89.06 115 LEU A N 1
ATOM 918 C CA . LEU A 1 115 ? -4.354 4.898 9.956 1.00 89.06 115 LEU A CA 1
ATOM 919 C C . LEU A 1 115 ? -4.248 6.017 10.996 1.00 89.06 115 LEU A C 1
ATOM 921 O O . LEU A 1 115 ? -3.902 7.159 10.675 1.00 89.06 115 LEU A O 1
ATOM 925 N N . PHE A 1 116 ? -4.540 5.693 12.255 1.00 87.75 116 PHE A N 1
ATOM 926 C CA . PHE A 1 116 ? -4.083 6.509 13.379 1.00 87.75 116 PHE A CA 1
ATOM 927 C C . PHE A 1 116 ? -2.587 6.273 13.648 1.00 87.75 116 PHE A C 1
ATOM 929 O O . PHE A 1 116 ? -2.003 5.278 13.216 1.00 87.75 116 PHE A O 1
ATOM 936 N N . GLU A 1 117 ? -1.945 7.237 14.310 1.00 86.19 117 GLU A N 1
ATOM 937 C CA . GLU A 1 117 ? -0.488 7.278 14.504 1.00 86.19 117 GLU A CA 1
ATOM 938 C C . GLU A 1 117 ? 0.056 6.077 15.287 1.00 86.19 117 GLU A C 1
ATOM 940 O O . GLU A 1 117 ? 1.103 5.530 14.939 1.00 86.19 117 GLU A O 1
ATOM 945 N N . ASP A 1 118 ? -0.698 5.605 16.276 1.00 86.50 118 ASP A N 1
ATOM 946 C CA . ASP A 1 118 ? -0.405 4.409 17.068 1.00 86.50 118 ASP A CA 1
ATOM 947 C C . ASP A 1 118 ? -0.382 3.126 16.224 1.00 86.50 118 ASP A C 1
ATOM 949 O O . ASP A 1 118 ? 0.405 2.215 16.488 1.00 86.50 118 ASP A O 1
ATOM 953 N N . ILE A 1 119 ? -1.201 3.056 15.176 1.00 88.69 119 ILE A N 1
ATOM 954 C CA . ILE A 1 119 ? -1.207 1.930 14.236 1.00 88.69 119 ILE A CA 1
ATOM 955 C C . ILE A 1 119 ? -0.120 2.101 13.181 1.00 88.69 119 ILE A C 1
ATOM 957 O O . ILE A 1 119 ? 0.562 1.133 12.844 1.00 88.69 119 ILE A O 1
ATOM 961 N N . MET A 1 120 ? 0.096 3.327 12.691 1.00 88.88 120 MET A N 1
ATOM 962 C CA . MET A 1 120 ? 1.203 3.614 11.774 1.00 88.88 120 MET A CA 1
ATOM 963 C C . MET A 1 120 ? 2.537 3.169 12.374 1.00 88.88 120 MET A C 1
ATOM 965 O O . MET A 1 120 ? 3.316 2.527 11.674 1.00 88.88 120 MET A O 1
ATOM 969 N N . ALA A 1 121 ? 2.763 3.427 13.666 1.00 88.44 121 ALA A N 1
ATOM 970 C CA . ALA A 1 121 ? 3.960 3.002 14.391 1.00 88.44 121 ALA A CA 1
ATOM 971 C C . ALA A 1 121 ? 4.202 1.480 14.334 1.00 88.44 121 ALA A C 1
ATOM 973 O O . ALA A 1 121 ? 5.349 1.046 14.247 1.00 88.44 121 ALA A O 1
ATOM 974 N N . GLN A 1 122 ? 3.139 0.669 14.325 1.00 88.25 122 GLN A N 1
ATOM 975 C CA . GLN A 1 122 ? 3.228 -0.798 14.282 1.00 88.25 122 GLN A CA 1
ATOM 976 C C . GLN A 1 122 ? 3.622 -1.344 12.905 1.00 88.25 122 GLN A C 1
ATOM 978 O O . GLN A 1 122 ? 4.073 -2.483 12.798 1.00 88.25 122 GLN A O 1
ATOM 983 N N . ILE A 1 123 ? 3.454 -0.544 11.851 1.00 89.06 123 ILE A N 1
ATOM 984 C CA . ILE A 1 123 ? 3.763 -0.930 10.468 1.00 89.06 123 ILE A CA 1
ATOM 985 C C . ILE A 1 123 ? 4.972 -0.174 9.897 1.00 89.06 123 ILE A C 1
ATOM 987 O O . ILE A 1 123 ? 5.257 -0.265 8.698 1.00 89.06 123 ILE A O 1
ATOM 991 N N . VAL A 1 124 ? 5.692 0.587 10.728 1.00 84.88 124 VAL A N 1
ATOM 992 C CA . VAL A 1 124 ? 6.948 1.231 10.327 1.00 84.88 124 VAL A CA 1
ATOM 993 C C . VAL A 1 124 ? 7.970 0.148 9.982 1.00 84.88 124 VAL A C 1
ATOM 995 O O . VAL A 1 124 ? 8.246 -0.740 10.781 1.00 84.88 124 VAL A O 1
ATOM 998 N N . GLY A 1 125 ? 8.548 0.238 8.784 1.00 87.19 125 GLY A N 1
ATOM 999 C CA . GLY A 1 125 ? 9.578 -0.687 8.300 1.00 87.19 125 GLY A CA 1
ATOM 1000 C C . GLY A 1 125 ? 9.130 -1.581 7.145 1.00 87.19 125 GLY A C 1
ATOM 1001 O O . GLY A 1 125 ? 9.985 -2.087 6.420 1.00 87.19 125 GLY A O 1
ATOM 1002 N N . TYR A 1 126 ? 7.824 -1.713 6.900 1.00 92.12 126 TYR A N 1
ATOM 1003 C CA . TYR A 1 126 ? 7.339 -2.376 5.692 1.00 92.12 126 TYR A CA 1
ATOM 1004 C C . TYR A 1 126 ? 7.554 -1.500 4.457 1.00 92.12 126 TYR A C 1
ATOM 1006 O O . TYR A 1 126 ? 7.368 -0.280 4.474 1.00 92.12 126 TYR A O 1
ATOM 1014 N N . SER A 1 127 ? 7.974 -2.135 3.370 1.00 88.62 127 SER A N 1
ATOM 1015 C CA . SER A 1 127 ? 8.454 -1.460 2.164 1.00 88.62 127 SER A CA 1
ATOM 1016 C C . SER A 1 127 ? 7.450 -1.510 1.013 1.00 88.62 127 SER A C 1
ATOM 1018 O O . SER A 1 127 ? 7.528 -0.692 0.087 1.00 88.62 127 SER A O 1
ATOM 1020 N N . THR A 1 128 ? 6.484 -2.425 1.103 1.00 92.56 128 THR A N 1
ATOM 1021 C CA . THR A 1 128 ? 5.459 -2.674 0.091 1.00 92.56 128 THR A CA 1
ATOM 1022 C C . THR A 1 128 ? 4.046 -2.653 0.672 1.00 92.56 128 THR A C 1
ATOM 1024 O O . THR A 1 128 ? 3.815 -2.875 1.861 1.00 92.56 128 THR A O 1
ATOM 1027 N N . THR A 1 129 ? 3.074 -2.402 -0.200 1.00 93.25 129 THR A N 1
ATOM 1028 C CA . THR A 1 129 ? 1.646 -2.390 0.140 1.00 93.25 129 THR A CA 1
ATOM 1029 C C . THR A 1 129 ? 1.182 -3.749 0.662 1.00 93.25 129 THR A C 1
ATOM 1031 O O . THR A 1 129 ? 0.465 -3.800 1.659 1.00 93.25 129 THR A O 1
ATOM 1034 N N . VAL A 1 130 ? 1.610 -4.847 0.027 1.00 93.50 130 VAL A N 1
ATOM 1035 C CA . VAL A 1 130 ? 1.233 -6.212 0.433 1.00 93.50 130 VAL A CA 1
ATOM 1036 C C . VAL A 1 130 ? 1.739 -6.545 1.837 1.00 93.50 130 VAL A C 1
ATOM 1038 O O . VAL A 1 130 ? 1.011 -7.135 2.630 1.00 93.50 130 VAL A O 1
ATOM 1041 N N . GLU A 1 131 ? 2.957 -6.118 2.180 1.00 93.81 131 GLU A N 1
ATOM 1042 C CA . GLU A 1 131 ? 3.523 -6.304 3.517 1.00 93.81 131 GLU A CA 1
ATOM 1043 C C . GLU A 1 131 ? 2.694 -5.571 4.575 1.00 93.81 131 GLU A C 1
ATOM 1045 O O . GLU A 1 131 ? 2.286 -6.186 5.558 1.00 93.81 131 GLU A O 1
ATOM 1050 N N . ILE A 1 132 ? 2.376 -4.290 4.343 1.00 94.00 132 ILE A N 1
ATOM 1051 C CA . ILE A 1 132 ? 1.531 -3.505 5.256 1.00 94.00 132 ILE A CA 1
ATOM 1052 C C . ILE A 1 132 ? 0.146 -4.144 5.392 1.00 94.00 132 ILE A C 1
ATOM 1054 O O . ILE A 1 132 ? -0.346 -4.326 6.505 1.00 94.00 132 ILE A O 1
ATOM 1058 N N . TRP A 1 133 ? -0.485 -4.503 4.272 1.00 93.44 133 TRP A N 1
ATOM 1059 C CA . TRP A 1 133 ? -1.813 -5.114 4.264 1.00 93.44 133 TRP A CA 1
ATOM 1060 C C . TRP A 1 133 ? -1.841 -6.418 5.067 1.00 93.44 133 TRP A C 1
ATOM 1062 O O . TRP A 1 133 ? -2.729 -6.628 5.897 1.00 93.44 133 TRP A O 1
ATOM 1072 N N . ASN A 1 134 ? -0.840 -7.275 4.868 1.00 92.31 134 ASN A N 1
ATOM 1073 C CA . ASN A 1 134 ? -0.705 -8.532 5.593 1.00 92.31 134 ASN A CA 1
ATOM 1074 C C . ASN A 1 134 ? -0.409 -8.318 7.076 1.00 92.31 134 ASN A C 1
ATOM 1076 O O . ASN A 1 134 ? -0.998 -9.014 7.900 1.00 92.31 134 ASN A O 1
ATOM 1080 N N . ALA A 1 135 ? 0.431 -7.347 7.428 1.00 92.31 135 ALA A N 1
ATOM 1081 C CA . ALA A 1 135 ? 0.698 -7.004 8.819 1.00 92.31 135 ALA A CA 1
ATOM 1082 C C . ALA A 1 135 ? -0.579 -6.550 9.539 1.00 92.31 135 ALA A C 1
ATOM 1084 O O . ALA A 1 135 ? -0.910 -7.085 10.594 1.00 92.31 135 ALA A O 1
ATOM 1085 N N . LEU A 1 136 ? -1.357 -5.645 8.935 1.00 91.50 136 LEU A N 1
ATOM 1086 C CA . LEU A 1 136 ? -2.641 -5.198 9.489 1.00 91.50 136 LEU A CA 1
ATOM 1087 C C . LEU A 1 136 ? -3.647 -6.354 9.602 1.00 91.50 136 LEU A C 1
ATOM 1089 O O . LEU A 1 136 ? -4.343 -6.469 10.611 1.00 91.50 136 LEU A O 1
ATOM 1093 N N . ASN A 1 137 ? -3.698 -7.246 8.604 1.00 89.44 137 ASN A N 1
ATOM 1094 C CA . ASN A 1 137 ? -4.493 -8.474 8.682 1.00 89.44 137 ASN A CA 1
ATOM 1095 C C . ASN A 1 137 ? -4.059 -9.355 9.857 1.00 89.44 137 ASN A C 1
ATOM 1097 O O . ASN A 1 137 ? -4.916 -9.854 10.576 1.00 89.44 137 ASN A O 1
ATOM 1101 N N . GLN A 1 138 ? -2.762 -9.556 10.071 1.00 88.88 138 GLN A N 1
ATOM 1102 C CA . GLN A 1 138 ? -2.272 -10.403 11.157 1.00 88.88 138 GLN A CA 1
ATOM 1103 C C . GLN A 1 138 ? -2.549 -9.789 12.522 1.00 88.88 138 GLN A C 1
ATOM 1105 O O . GLN A 1 138 ? -3.080 -10.490 13.376 1.00 88.88 138 GLN A O 1
ATOM 1110 N N . ILE A 1 139 ? -2.261 -8.498 12.704 1.00 87.56 139 ILE A N 1
ATOM 1111 C CA . ILE A 1 139 ? -2.527 -7.786 13.956 1.00 87.56 139 ILE A CA 1
ATOM 1112 C C . ILE A 1 139 ? -4.005 -7.958 14.304 1.00 87.56 139 ILE A C 1
ATOM 1114 O O . ILE A 1 139 ? -4.328 -8.613 15.286 1.00 87.56 139 ILE A O 1
ATOM 1118 N N . TYR A 1 140 ? -4.921 -7.488 13.459 1.00 83.81 140 TYR A N 1
ATOM 1119 C CA . TYR A 1 140 ? -6.326 -7.393 13.850 1.00 83.81 140 TYR A CA 1
ATOM 1120 C C . TYR A 1 140 ? -7.136 -8.677 13.645 1.00 83.81 140 TYR A C 1
ATOM 1122 O O . TYR A 1 140 ? -7.997 -8.979 14.466 1.00 83.81 140 TYR A O 1
ATOM 1130 N N . CYS A 1 141 ? -6.874 -9.479 12.610 1.00 72.94 141 CYS A N 1
ATOM 1131 C CA . CYS A 1 141 ? -7.641 -10.709 12.369 1.00 72.94 141 CYS A CA 1
ATOM 1132 C C . CYS A 1 141 ? -7.305 -11.810 13.394 1.00 72.94 141 CYS A C 1
ATOM 1134 O O . CYS A 1 141 ? -8.199 -12.556 13.798 1.00 72.94 141 CYS A O 1
ATOM 1136 N N . LEU A 1 142 ? -6.055 -11.886 13.880 1.00 62.53 142 LEU A N 1
ATOM 1137 C CA . LEU A 1 142 ? -5.698 -12.821 14.955 1.00 62.53 142 LEU A CA 1
ATOM 1138 C C . LEU A 1 142 ? -6.379 -12.448 16.280 1.00 62.53 142 LEU A C 1
ATOM 1140 O O . LEU A 1 142 ? -6.851 -13.344 16.978 1.00 62.53 142 LEU A O 1
ATOM 1144 N N . PHE A 1 143 ? -6.527 -11.156 16.602 1.00 55.88 143 PHE A N 1
ATOM 1145 C CA . PHE A 1 143 ? -7.253 -10.733 17.810 1.00 55.88 143 PHE A CA 1
ATOM 1146 C C . PHE A 1 143 ? -8.721 -11.191 17.815 1.00 55.88 143 PHE A C 1
ATOM 1148 O O . PHE A 1 143 ? -9.209 -11.657 18.848 1.00 55.88 143 PHE A O 1
ATOM 1155 N N . TYR A 1 144 ? -9.412 -11.162 16.669 1.00 53.03 144 TYR A N 1
ATOM 1156 C CA . TYR A 1 144 ? -10.779 -11.697 16.570 1.00 53.03 144 TYR A CA 1
ATOM 1157 C C . TYR A 1 144 ? -10.838 -13.234 16.651 1.00 53.03 144 TYR A C 1
ATOM 1159 O O . TYR A 1 144 ? -11.831 -13.777 17.135 1.00 53.03 144 TYR A O 1
ATOM 1167 N N . GLY A 1 145 ? -9.784 -13.941 16.229 1.00 50.88 145 GLY A N 1
ATOM 1168 C CA . GLY A 1 145 ? -9.698 -15.404 16.319 1.00 50.88 145 GLY A CA 1
ATOM 1169 C C . GLY A 1 145 ? -9.469 -15.930 17.741 1.00 50.88 145 GLY A C 1
ATOM 1170 O O . GLY A 1 145 ? -10.020 -16.966 18.109 1.00 50.88 145 GLY A O 1
ATOM 1171 N N . VAL A 1 146 ? -8.703 -15.208 18.565 1.00 51.75 146 VAL A N 1
ATOM 1172 C CA . VAL A 1 146 ? -8.391 -15.623 19.947 1.00 51.75 146 VAL A CA 1
ATOM 1173 C C . VAL A 1 146 ? -9.524 -15.256 20.923 1.00 51.75 146 VAL A C 1
ATOM 1175 O O . VAL A 1 146 ? -9.849 -16.044 21.811 1.00 51.75 146 VAL A O 1
ATOM 1178 N N . GLY A 1 147 ? -10.208 -14.121 20.722 1.00 49.22 147 GLY A N 1
ATOM 1179 C CA . GLY A 1 147 ? -11.355 -13.714 21.555 1.00 49.22 147 GLY A CA 1
ATOM 1180 C C . GLY A 1 147 ? -12.590 -14.623 21.439 1.00 49.22 147 GLY A C 1
ATOM 1181 O O . GLY A 1 147 ? -13.356 -14.760 22.395 1.00 49.22 147 GLY A O 1
ATOM 1182 N N . TYR A 1 148 ? -12.757 -15.304 20.300 1.00 43.72 148 TYR A N 1
ATOM 1183 C CA . TYR A 1 148 ? -13.839 -16.275 20.083 1.00 43.72 148 TYR A CA 1
ATOM 1184 C C . TYR A 1 148 ? -13.591 -17.640 20.745 1.00 43.72 148 TYR A C 1
ATOM 1186 O O . TYR A 1 148 ? -14.533 -18.401 20.945 1.00 43.72 148 TYR A O 1
ATOM 1194 N N . GLN A 1 149 ? -12.338 -17.965 21.084 1.00 41.12 149 GLN A N 1
ATOM 1195 C CA . GLN A 1 149 ? -11.999 -19.206 21.793 1.00 41.12 149 GLN A CA 1
ATOM 1196 C C . GLN A 1 149 ? -12.029 -19.018 23.317 1.00 41.12 149 GLN A C 1
ATOM 1198 O O . GLN A 1 149 ? -12.378 -19.944 24.036 1.00 41.12 149 GLN A O 1
ATOM 1203 N N . ALA A 1 150 ? -11.735 -17.812 23.816 1.00 45.44 150 ALA A N 1
ATOM 1204 C CA . ALA A 1 150 ? -11.728 -17.511 25.252 1.00 45.44 150 ALA A CA 1
ATOM 1205 C C . ALA A 1 150 ? -13.127 -17.294 25.869 1.00 45.44 150 ALA A C 1
ATOM 1207 O O . ALA A 1 150 ? -13.247 -17.164 27.082 1.00 45.44 150 ALA A O 1
ATOM 1208 N N . SER A 1 151 ? -14.184 -17.241 25.055 1.00 45.50 151 SER A N 1
ATOM 1209 C CA . SER A 1 151 ? -15.577 -17.082 25.506 1.00 45.50 151 SER A CA 1
ATOM 1210 C C . SER A 1 151 ? -16.368 -18.401 25.551 1.00 45.50 151 SER A C 1
ATOM 1212 O O . SER A 1 151 ? -17.552 -18.377 25.875 1.00 45.50 151 SER A O 1
ATOM 1214 N N . ASN A 1 152 ? -15.718 -19.541 25.270 1.00 41.94 152 ASN A N 1
ATOM 1215 C CA . ASN A 1 152 ? -16.342 -20.871 25.190 1.00 41.94 152 ASN A CA 1
ATOM 1216 C C . ASN A 1 152 ? -15.676 -21.953 26.070 1.00 41.94 152 ASN A C 1
ATOM 1218 O O . ASN A 1 152 ? -15.859 -23.146 25.825 1.00 41.94 152 ASN A O 1
ATOM 1222 N N . THR A 1 153 ? -14.945 -21.563 27.113 1.00 42.12 153 THR A N 1
ATOM 1223 C CA . THR A 1 153 ? -14.440 -22.469 28.167 1.00 42.12 153 THR A CA 1
ATOM 1224 C C . THR A 1 153 ? -14.653 -21.845 29.525 1.00 42.12 153 THR A C 1
ATOM 1226 O O . THR A 1 153 ? -15.129 -22.567 30.426 1.00 42.12 153 THR A O 1
#

pLDDT: mean 73.37, std 22.0, range [28.28, 95.69]

Organism: Vitis vinifera (NCBI:txid29760)

Sequence (153 aa):
MASFNETSKSPSASTVNVQNPLSQSNNLPPLVTTPSFSFSSMNQPLIVKLDNGNYLIWKNQLLNVIIANELDDFIGGSRSCPPQFLDLQQQIINLEYLVWQRYNRLLMSWLYAFLFEDIMAQIVGYSTTVEIWNALNQIYCLFYGVGYQASNT

Radius of gyration: 34.01 Å; chains: 1; bounding box: 66×54×118 Å

Secondary structure (DSSP, 8-state):
-----------PPP-------------PPP-------------S-----B-SS-HHHHHHHHHHHHHHTT-HHHHHT-SPPPPSBSSTTS-SB-HHHHHHHHHHHHHHHHHHHTB-HHHHHHTTT--SHHHHHHHHHHHHHHHHHHHTTTT--